Protein AF-A0A090TJP2-F1 (afdb_monomer_lite)

pLDDT: mean 79.15, std 11.75, range [49.56, 94.31]

Radius of gyration: 19.37 Å; chains: 1; bounding box: 48×30×48 Å

InterPro domains:
  IPR006512 YidE/YbjL duplication [PF06826] (15-102)
  IPR050144 AAE Transporter [PTHR30445] (20-100)

Foldseek 3Di:
DVVVLVVCLVPLPVLLVVLLVQQQVQQVDADPNDGNHSVNSSVVSSVVVQCCCCVVPVRRSDHPVVVCVVVVVVVVVVCCVVVVVVVVVVCVVCVVVVVVVD

Structure (mmCIF, N/CA/C/O backbone):
data_AF-A0A090TJP2-F1
#
_entry.id   AF-A0A090TJP2-F1
#
loop_
_atom_site.group_PDB
_atom_site.id
_atom_site.type_symbol
_atom_site.label_atom_id
_atom_site.label_alt_id
_atom_site.label_comp_id
_atom_site.label_asym_id
_atom_site.label_entity_id
_atom_site.label_seq_id
_atom_site.pdbx_PDB_ins_code
_atom_site.Cartn_x
_atom_site.Cartn_y
_atom_site.Cartn_z
_atom_site.occupancy
_atom_site.B_iso_or_equiv
_atom_site.auth_seq_id
_atom_site.auth_comp_id
_atom_site.auth_asym_id
_atom_site.auth_atom_id
_atom_site.pdbx_PDB_model_num
ATOM 1 N N . MET A 1 1 ? 14.218 1.163 -25.119 1.00 49.56 1 MET A N 1
ATOM 2 C CA . MET A 1 1 ? 13.094 0.816 -24.221 1.00 49.56 1 MET A CA 1
ATOM 3 C C . MET A 1 1 ? 13.210 -0.588 -23.622 1.00 49.56 1 MET A C 1
ATOM 5 O O . MET A 1 1 ? 12.781 -0.760 -22.498 1.00 49.56 1 MET A O 1
ATOM 9 N N . SER A 1 2 ? 13.852 -1.562 -24.282 1.00 53.84 2 SER A N 1
ATOM 10 C CA . SER A 1 2 ? 14.088 -2.923 -23.752 1.00 53.84 2 SER A CA 1
ATOM 11 C C . SER A 1 2 ? 15.147 -3.026 -22.637 1.00 53.84 2 SER A C 1
ATOM 13 O O . SER A 1 2 ? 15.060 -3.909 -21.793 1.00 53.84 2 SER A O 1
ATOM 15 N N . PHE A 1 3 ? 16.127 -2.114 -22.587 1.00 60.62 3 PHE A N 1
ATOM 16 C CA . PHE A 1 3 ? 17.208 -2.149 -21.587 1.00 60.62 3 PHE A CA 1
ATOM 17 C C . PHE A 1 3 ? 16.718 -1.899 -20.148 1.00 60.62 3 PHE A C 1
ATOM 19 O O . PHE A 1 3 ? 17.158 -2.570 -19.222 1.00 60.62 3 PHE A O 1
ATOM 26 N N . LEU A 1 4 ? 15.759 -0.979 -19.970 1.00 60.25 4 LEU A N 1
ATOM 27 C CA . LEU A 1 4 ? 15.164 -0.683 -18.661 1.00 60.25 4 LEU A CA 1
ATOM 28 C C . LEU A 1 4 ? 14.402 -1.884 -18.101 1.00 60.25 4 LEU A C 1
ATOM 30 O O . LEU A 1 4 ? 14.567 -2.201 -16.932 1.00 60.25 4 LEU A O 1
ATOM 34 N N . PHE A 1 5 ? 13.609 -2.565 -18.931 1.00 57.34 5 PHE A N 1
ATOM 35 C CA . PHE A 1 5 ? 12.828 -3.725 -18.498 1.00 57.34 5 PHE A CA 1
ATOM 36 C C . PHE A 1 5 ? 13.70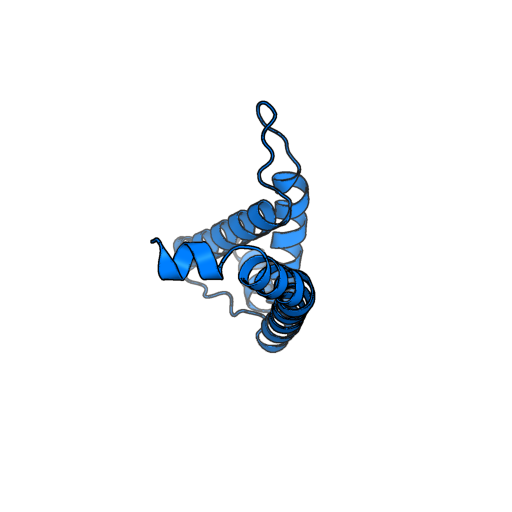2 -4.959 -18.226 1.00 57.34 5 PHE A C 1
ATOM 38 O O . PHE A 1 5 ? 13.422 -5.672 -17.268 1.00 57.34 5 PHE A O 1
ATOM 45 N N . ASN A 1 6 ? 14.800 -5.166 -18.966 1.00 59.91 6 ASN A N 1
ATOM 46 C CA . ASN A 1 6 ? 15.776 -6.219 -18.642 1.00 59.91 6 ASN A CA 1
ATOM 47 C C . ASN A 1 6 ? 16.484 -5.955 -17.303 1.00 59.91 6 ASN A C 1
ATOM 49 O O . ASN A 1 6 ? 16.563 -6.852 -16.471 1.00 59.91 6 ASN A O 1
ATOM 53 N N . TYR A 1 7 ? 16.910 -4.713 -17.046 1.00 60.44 7 TYR A N 1
ATOM 54 C CA . TYR A 1 7 ? 17.536 -4.349 -15.769 1.00 60.44 7 TYR A CA 1
ATOM 55 C C . TYR A 1 7 ? 16.562 -4.451 -14.580 1.00 60.44 7 TYR A C 1
ATOM 57 O O . TYR A 1 7 ? 16.959 -4.811 -13.471 1.00 60.44 7 TYR A O 1
ATOM 65 N N . LEU A 1 8 ? 15.275 -4.167 -14.817 1.00 58.81 8 LEU A N 1
ATOM 66 C CA . LEU A 1 8 ? 14.198 -4.321 -13.834 1.00 58.81 8 LEU A CA 1
ATOM 67 C C . LEU A 1 8 ? 13.869 -5.793 -13.551 1.00 58.81 8 LEU A C 1
ATOM 69 O O . LEU A 1 8 ? 13.530 -6.130 -12.422 1.00 58.81 8 LEU A O 1
ATOM 73 N N . SER A 1 9 ? 13.989 -6.656 -14.563 1.00 57.19 9 SER A N 1
ATOM 74 C CA . SER A 1 9 ? 13.794 -8.102 -14.425 1.00 57.19 9 SER A CA 1
ATOM 75 C C . SER A 1 9 ? 14.943 -8.772 -13.669 1.00 57.19 9 SER A C 1
ATOM 77 O O . SER A 1 9 ? 14.702 -9.730 -12.946 1.00 57.19 9 SER A O 1
ATOM 79 N N . GLU A 1 10 ? 16.175 -8.270 -13.801 1.00 65.12 10 GLU A N 1
ATOM 80 C CA . GLU A 1 10 ? 17.329 -8.748 -13.022 1.00 65.12 10 GLU A CA 1
ATOM 81 C C . GLU A 1 10 ? 17.327 -8.235 -11.573 1.00 65.12 10 GLU A C 1
ATOM 83 O O . GLU A 1 10 ? 17.953 -8.839 -10.705 1.00 65.12 10 GLU A O 1
ATOM 88 N N . ASN A 1 11 ? 16.620 -7.134 -11.286 1.00 70.94 11 ASN A N 1
ATOM 89 C CA . ASN A 1 11 ? 16.587 -6.513 -9.960 1.00 70.94 11 ASN A CA 1
ATOM 90 C C . ASN A 1 11 ? 15.148 -6.270 -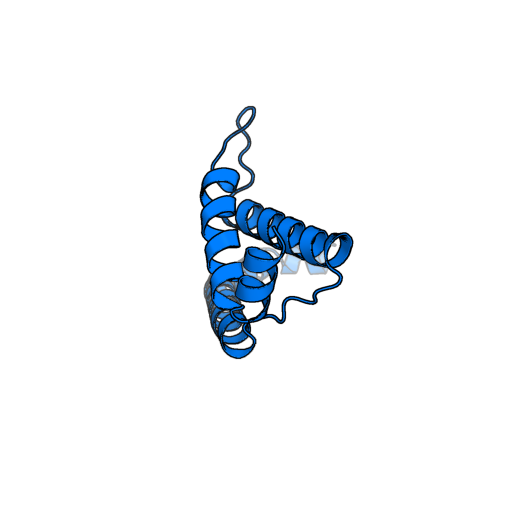9.462 1.00 70.94 11 ASN A C 1
ATOM 92 O O . ASN A 1 11 ? 14.663 -5.131 -9.492 1.00 70.94 11 ASN A O 1
ATOM 96 N N . PRO A 1 12 ? 14.494 -7.297 -8.888 1.00 73.69 12 PRO A N 1
ATOM 97 C CA . PRO A 1 12 ? 13.138 -7.209 -8.330 1.00 73.69 12 PRO A CA 1
ATOM 98 C C . PRO A 1 12 ? 12.936 -6.083 -7.300 1.00 73.69 12 PRO A C 1
ATOM 100 O O . PRO A 1 12 ? 11.849 -5.521 -7.156 1.00 73.69 12 PRO A O 1
ATOM 103 N N . PHE A 1 13 ? 14.004 -5.697 -6.598 1.00 78.19 13 PHE A N 1
ATOM 104 C CA . PHE A 1 13 ? 14.009 -4.574 -5.658 1.00 78.19 13 PHE A CA 1
ATOM 105 C C . PHE A 1 13 ? 13.707 -3.230 -6.315 1.00 78.19 13 PHE A C 1
ATOM 107 O O . PHE A 1 13 ? 12.998 -2.403 -5.743 1.00 78.19 13 PHE A O 1
ATOM 114 N N . VAL A 1 14 ? 14.229 -3.007 -7.521 1.00 79.38 14 VAL A N 1
ATOM 115 C CA . VAL A 1 14 ? 14.024 -1.753 -8.248 1.00 79.38 14 VAL A CA 1
ATOM 116 C C . VAL A 1 14 ? 12.563 -1.643 -8.668 1.00 79.38 14 VAL A C 1
ATOM 118 O O . VAL A 1 14 ? 11.978 -0.571 -8.541 1.00 79.38 14 VAL A O 1
ATOM 121 N N . PHE A 1 15 ? 11.942 -2.755 -9.073 1.00 79.31 15 PHE A N 1
ATOM 122 C CA . PHE A 1 15 ? 10.507 -2.808 -9.345 1.00 79.31 15 PHE A CA 1
ATOM 123 C C . PHE A 1 15 ? 9.672 -2.423 -8.113 1.00 79.31 15 PHE A C 1
ATOM 125 O O . PHE A 1 15 ? 8.785 -1.571 -8.205 1.00 79.31 15 PHE A O 1
ATOM 132 N N . LEU A 1 16 ? 9.989 -2.997 -6.948 1.00 83.94 16 LEU A N 1
ATOM 133 C CA . LEU A 1 16 ? 9.285 -2.719 -5.694 1.00 83.94 16 LEU A CA 1
ATOM 134 C C . LEU A 1 16 ? 9.418 -1.245 -5.279 1.00 83.94 16 LEU A C 1
ATOM 136 O O . LEU A 1 16 ? 8.419 -0.591 -4.977 1.00 83.94 16 LEU A O 1
ATOM 140 N N . ILE A 1 17 ? 10.632 -0.691 -5.321 1.00 86.38 17 ILE A N 1
ATOM 141 C CA . ILE A 1 17 ? 10.886 0.715 -4.977 1.00 86.38 17 ILE A CA 1
ATOM 142 C C . ILE A 1 17 ? 10.210 1.656 -5.978 1.00 86.38 17 ILE A C 1
ATOM 144 O O . ILE A 1 17 ? 9.646 2.666 -5.569 1.00 86.38 17 ILE A O 1
ATOM 148 N N . LEU A 1 18 ? 10.215 1.329 -7.272 1.00 86.69 18 LEU A N 1
ATOM 149 C CA . LEU A 1 18 ? 9.569 2.134 -8.309 1.00 86.69 18 LEU A CA 1
ATOM 150 C C . LEU A 1 18 ? 8.045 2.166 -8.132 1.00 86.69 18 LEU A C 1
ATOM 152 O O . LEU A 1 18 ? 7.435 3.234 -8.203 1.00 86.69 18 LEU A O 1
ATOM 156 N N . SER A 1 19 ? 7.445 1.010 -7.841 1.00 87.75 19 SER A N 1
ATOM 157 C CA . SER A 1 19 ? 6.024 0.897 -7.506 1.00 87.75 19 SER A CA 1
ATOM 158 C C . SER A 1 19 ? 5.659 1.771 -6.301 1.00 87.75 19 SER A C 1
ATOM 160 O O . SER A 1 19 ? 4.697 2.540 -6.355 1.00 87.75 19 SER A O 1
ATOM 162 N N . LEU A 1 20 ? 6.475 1.738 -5.240 1.00 89.50 20 LEU A N 1
ATOM 163 C CA . LEU A 1 20 ? 6.293 2.592 -4.064 1.00 89.50 20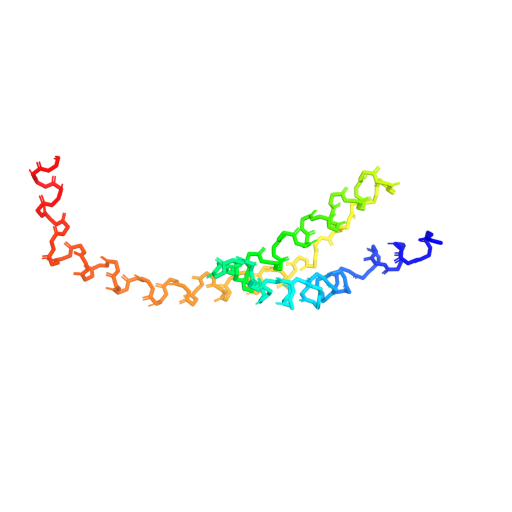 LEU A CA 1
ATOM 164 C C . LEU A 1 20 ? 6.472 4.080 -4.391 1.00 89.50 20 LEU A C 1
ATOM 166 O O . LEU A 1 20 ? 5.644 4.898 -3.993 1.00 89.50 20 LEU A O 1
ATOM 170 N N . ALA A 1 21 ? 7.523 4.433 -5.130 1.00 91.19 21 ALA A N 1
ATOM 171 C CA . ALA A 1 21 ? 7.866 5.812 -5.468 1.00 91.19 21 ALA A CA 1
ATOM 172 C C . ALA A 1 21 ? 6.776 6.496 -6.301 1.00 91.19 21 ALA A C 1
ATOM 174 O O . ALA A 1 21 ? 6.503 7.678 -6.103 1.00 91.19 21 ALA A O 1
ATOM 175 N N . ILE A 1 22 ? 6.137 5.754 -7.206 1.00 90.69 22 ILE A N 1
ATOM 176 C CA . ILE A 1 22 ? 5.060 6.264 -8.057 1.00 90.69 22 ILE A CA 1
ATOM 177 C C . ILE A 1 22 ? 3.710 6.174 -7.329 1.00 90.69 22 ILE A C 1
ATOM 179 O O . ILE A 1 22 ? 2.943 7.136 -7.303 1.00 90.69 22 ILE A O 1
ATOM 183 N N . GLY A 1 23 ? 3.415 5.045 -6.687 1.00 90.94 23 GLY A N 1
ATOM 184 C CA . GLY A 1 23 ? 2.119 4.799 -6.062 1.00 90.94 23 GLY A CA 1
ATOM 185 C C . GLY A 1 23 ? 1.867 5.558 -4.762 1.00 90.94 23 GLY A C 1
ATOM 186 O O . GLY A 1 23 ? 0.720 5.898 -4.480 1.00 90.94 23 GLY A O 1
ATOM 187 N N . TYR A 1 24 ? 2.906 5.892 -3.991 1.00 91.88 24 TYR A N 1
ATOM 188 C CA . TYR A 1 24 ? 2.763 6.679 -2.765 1.00 91.88 24 TYR A CA 1
ATOM 189 C C . TYR A 1 24 ? 2.223 8.099 -3.014 1.00 91.88 24 TYR A C 1
ATOM 191 O O . TYR A 1 24 ? 1.219 8.456 -2.387 1.00 91.88 24 TYR A O 1
ATOM 199 N N . PRO A 1 25 ? 2.812 8.921 -3.912 1.00 91.12 25 PRO A N 1
ATOM 200 C CA . PRO A 1 25 ? 2.255 10.233 -4.221 1.00 91.12 25 PRO A CA 1
ATOM 201 C C . PRO A 1 25 ? 0.892 10.112 -4.904 1.00 91.12 25 PRO A C 1
ATOM 203 O O . PRO A 1 25 ? -0.019 10.832 -4.509 1.00 91.12 25 PRO A O 1
ATOM 206 N N . LEU A 1 26 ? 0.709 9.165 -5.837 1.00 88.12 26 LEU A N 1
ATOM 207 C CA . LEU A 1 26 ? -0.580 8.925 -6.504 1.00 88.12 26 LEU A CA 1
ATOM 208 C C . LEU A 1 26 ? -1.702 8.585 -5.515 1.00 88.12 26 LEU A C 1
ATOM 210 O O . LEU A 1 26 ? -2.792 9.137 -5.618 1.00 88.12 26 LEU A O 1
ATOM 214 N N . GLY A 1 27 ? -1.436 7.734 -4.522 1.00 86.81 27 GLY A N 1
ATOM 215 C CA . GLY A 1 27 ? -2.414 7.362 -3.495 1.00 86.81 27 GLY A CA 1
ATOM 216 C C . GLY A 1 27 ? -2.798 8.510 -2.556 1.00 86.81 27 GLY A C 1
ATOM 217 O O . GLY A 1 27 ? -3.874 8.480 -1.957 1.00 86.81 27 GLY A O 1
ATOM 218 N N . ARG A 1 28 ? -1.947 9.541 -2.439 1.00 86.56 28 ARG A N 1
ATOM 219 C CA . ARG A 1 28 ? -2.258 10.777 -1.701 1.00 86.56 28 ARG A CA 1
ATOM 220 C C . ARG A 1 28 ? -3.023 11.808 -2.527 1.00 86.56 28 ARG A C 1
ATOM 222 O O . ARG A 1 28 ? -3.586 12.732 -1.937 1.00 86.56 28 ARG A O 1
ATOM 229 N N . ILE A 1 29 ? -3.052 11.683 -3.856 1.00 87.06 29 ILE A N 1
ATOM 230 C CA . ILE A 1 29 ? -3.835 12.592 -4.694 1.00 87.06 29 ILE A CA 1
ATOM 231 C C . ILE A 1 29 ? -5.304 12.424 -4.316 1.00 87.06 29 ILE A C 1
ATOM 233 O O . ILE A 1 29 ? -5.872 11.334 -4.355 1.00 87.06 29 ILE A O 1
ATOM 237 N N . THR A 1 30 ? -5.908 13.532 -3.902 1.00 81.56 30 THR A N 1
ATOM 238 C CA . THR A 1 30 ? -7.313 13.580 -3.512 1.00 81.56 30 THR A CA 1
ATOM 239 C C . THR A 1 30 ? -8.111 14.105 -4.691 1.00 81.56 30 THR A C 1
ATOM 241 O O . THR A 1 30 ? -7.883 15.223 -5.152 1.00 81.56 30 THR A O 1
ATOM 244 N N . VAL A 1 31 ? -9.060 13.310 -5.176 1.00 81.12 31 VAL A N 1
ATOM 245 C CA . VAL A 1 31 ? -9.964 13.698 -6.260 1.00 81.12 31 VAL A CA 1
ATOM 246 C C . VAL A 1 31 ? -11.362 13.836 -5.670 1.00 81.12 31 VAL A C 1
ATOM 248 O O . VAL A 1 31 ? -11.898 12.894 -5.095 1.00 81.12 31 VAL A O 1
ATOM 251 N N . LYS A 1 32 ? -11.962 15.027 -5.791 1.00 80.31 32 LYS A N 1
ATOM 252 C CA . LYS A 1 32 ? -13.321 15.327 -5.287 1.00 80.31 32 LYS A CA 1
ATOM 253 C C . LYS A 1 32 ? -13.536 15.001 -3.795 1.00 80.31 32 LYS A C 1
ATOM 255 O O . LYS A 1 32 ? -14.618 14.585 -3.399 1.00 80.31 32 LYS A O 1
ATOM 260 N N . GLY A 1 33 ? -12.508 15.190 -2.967 1.00 83.12 33 GLY A N 1
ATOM 261 C CA . GLY A 1 33 ? -12.575 14.938 -1.520 1.00 83.12 33 GLY A CA 1
ATOM 262 C C . GLY A 1 33 ? -12.369 13.476 -1.108 1.00 83.12 33 GLY A C 1
ATOM 263 O O . GLY A 1 33 ? -12.335 13.191 0.084 1.00 83.12 33 GLY A O 1
ATOM 264 N N . VAL A 1 34 ? -12.174 12.562 -2.065 1.00 83.25 34 VAL A N 1
ATOM 265 C CA . VAL A 1 34 ? -11.841 11.157 -1.805 1.00 83.25 34 VAL A CA 1
ATOM 266 C C . VAL A 1 34 ? -10.387 10.912 -2.204 1.00 83.25 34 VAL A C 1
ATOM 268 O O . VAL A 1 34 ? -9.958 11.283 -3.297 1.00 83.25 34 VAL A O 1
ATOM 271 N N . SER A 1 35 ? -9.614 10.300 -1.309 1.00 82.25 35 SER A N 1
ATOM 272 C CA . SER A 1 35 ? -8.264 9.816 -1.610 1.00 82.25 35 SER A CA 1
ATOM 273 C C . SER A 1 35 ? -8.287 8.296 -1.697 1.00 82.25 35 SER A C 1
ATOM 275 O O . SER A 1 35 ? -9.038 7.644 -0.972 1.00 82.25 35 SER A O 1
ATOM 277 N N . LEU A 1 36 ? -7.470 7.730 -2.585 1.00 82.06 36 LEU A N 1
ATOM 278 C CA . LEU A 1 36 ? -7.317 6.276 -2.686 1.00 82.06 36 LEU A CA 1
ATOM 279 C C . LEU A 1 36 ? -6.648 5.691 -1.434 1.00 82.06 36 LEU A C 1
ATOM 281 O O . LEU A 1 36 ? -6.863 4.532 -1.095 1.00 82.06 36 LEU A O 1
ATOM 285 N N . GLY A 1 37 ? -5.845 6.497 -0.740 1.00 87.94 37 GLY A N 1
ATOM 286 C CA . GLY A 1 37 ? -4.966 6.034 0.319 1.00 87.94 37 GLY A CA 1
ATOM 287 C C . GLY A 1 37 ? -3.638 5.555 -0.260 1.00 87.94 37 GLY A C 1
ATOM 288 O O . GLY A 1 37 ? -3.558 5.011 -1.363 1.00 87.94 37 GLY A O 1
ATOM 289 N N . THR A 1 38 ? -2.563 5.773 0.494 1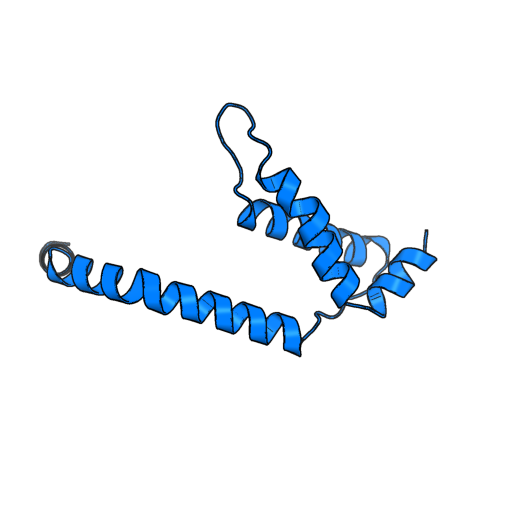.00 89.19 38 THR A N 1
ATOM 290 C CA . THR A 1 38 ? -1.197 5.452 0.058 1.00 89.19 38 THR A CA 1
ATOM 291 C C . THR A 1 38 ? -1.025 3.968 -0.245 1.00 89.19 38 THR A C 1
ATOM 293 O O . THR A 1 38 ? -0.394 3.635 -1.238 1.00 89.19 38 THR A O 1
ATOM 296 N N . THR A 1 39 ? -1.632 3.088 0.554 1.00 89.81 39 THR A N 1
ATOM 297 C CA . THR A 1 39 ? -1.560 1.628 0.389 1.00 89.81 39 THR A CA 1
ATOM 298 C C . THR A 1 39 ? -2.243 1.146 -0.891 1.00 89.81 39 THR A C 1
ATOM 300 O O . THR A 1 39 ? -1.645 0.394 -1.662 1.00 89.81 39 THR A O 1
ATOM 303 N N . ALA A 1 40 ? -3.470 1.602 -1.159 1.00 89.88 40 ALA A N 1
ATOM 304 C CA . ALA A 1 40 ? -4.194 1.238 -2.376 1.00 89.88 40 ALA A CA 1
ATOM 305 C C . ALA A 1 40 ? -3.518 1.821 -3.626 1.00 89.88 40 ALA A C 1
ATOM 307 O O . ALA A 1 40 ? -3.401 1.129 -4.635 1.00 89.88 40 ALA A O 1
ATOM 308 N N . GLY A 1 41 ? -3.009 3.057 -3.546 1.00 90.81 41 GLY A N 1
ATOM 309 C CA . GLY A 1 41 ? -2.246 3.685 -4.627 1.00 90.81 41 GLY A CA 1
ATOM 310 C C . GLY A 1 41 ? -0.983 2.903 -4.994 1.00 90.81 41 GLY A C 1
ATOM 311 O O . GLY A 1 41 ? -0.758 2.620 -6.169 1.00 90.81 41 GLY A O 1
ATOM 312 N N . THR A 1 42 ? -0.195 2.478 -3.999 1.00 91.25 42 THR A N 1
ATOM 313 C CA . THR A 1 42 ? 0.987 1.627 -4.226 1.00 91.25 42 THR A CA 1
ATOM 314 C C . THR A 1 42 ? 0.637 0.265 -4.809 1.00 91.25 42 THR A C 1
ATOM 316 O O . THR A 1 42 ? 1.333 -0.208 -5.704 1.00 91.25 42 THR A O 1
ATOM 319 N N . LEU A 1 43 ? -0.468 -0.344 -4.372 1.00 90.06 43 LEU A N 1
ATOM 320 C CA . LEU A 1 43 ? -0.910 -1.637 -4.892 1.00 90.06 43 LEU A CA 1
ATOM 321 C C . LEU A 1 43 ? -1.334 -1.538 -6.367 1.00 90.06 43 LEU A C 1
ATOM 323 O O . LEU A 1 43 ? -0.881 -2.325 -7.192 1.00 90.06 43 LEU A O 1
ATOM 327 N N . ILE A 1 44 ? -2.162 -0.546 -6.712 1.00 90.94 44 ILE A N 1
ATOM 328 C CA . ILE A 1 44 ? -2.667 -0.347 -8.079 1.00 90.94 44 ILE A CA 1
ATOM 329 C C . ILE A 1 44 ? -1.521 -0.082 -9.054 1.00 90.94 44 ILE A C 1
ATOM 331 O O . ILE A 1 44 ? -1.493 -0.662 -10.138 1.00 90.94 44 ILE A O 1
ATOM 335 N N . VAL A 1 45 ? -0.557 0.757 -8.670 1.00 91.06 45 VAL A N 1
ATOM 336 C CA . VAL A 1 45 ? 0.618 1.034 -9.504 1.00 91.06 45 VAL A CA 1
ATOM 337 C C . VAL A 1 45 ? 1.477 -0.215 -9.682 1.00 91.06 45 VAL A C 1
ATOM 339 O O . VAL A 1 45 ? 1.865 -0.512 -10.809 1.00 91.06 45 VAL A O 1
ATOM 342 N N . GLY A 1 46 ? 1.724 -0.985 -8.618 1.00 88.69 46 GLY A N 1
ATOM 343 C CA . GLY A 1 46 ? 2.464 -2.245 -8.710 1.00 88.69 46 GLY A CA 1
ATOM 344 C C . GLY A 1 46 ? 1.802 -3.252 -9.651 1.00 88.69 46 GLY A C 1
ATOM 345 O O . GLY A 1 46 ? 2.467 -3.815 -10.517 1.00 88.69 46 GLY A O 1
ATOM 346 N N . VAL A 1 47 ? 0.480 -3.416 -9.549 1.00 87.75 47 VAL A N 1
ATOM 347 C CA . VAL A 1 47 ? -0.300 -4.290 -10.441 1.00 87.75 47 VAL A CA 1
ATOM 348 C C . VAL A 1 47 ? -0.260 -3.784 -11.883 1.00 87.75 47 VAL A C 1
ATOM 350 O O . VAL A 1 47 ? -0.042 -4.572 -12.800 1.00 87.75 47 VAL A O 1
ATOM 353 N N . ALA A 1 48 ? -0.414 -2.477 -12.108 1.00 87.88 48 ALA A N 1
ATOM 354 C CA . ALA A 1 48 ? -0.336 -1.892 -13.444 1.00 87.88 48 ALA A CA 1
ATOM 355 C C . ALA A 1 48 ? 1.051 -2.097 -14.080 1.00 87.88 48 ALA A C 1
ATOM 357 O O . ALA A 1 48 ? 1.145 -2.482 -15.246 1.00 87.88 48 ALA A O 1
ATOM 358 N N . LEU A 1 49 ? 2.132 -1.901 -13.319 1.00 83.00 49 LEU A N 1
ATOM 359 C CA . LEU A 1 49 ? 3.502 -2.143 -13.782 1.00 83.00 49 LEU A CA 1
ATOM 360 C C . LEU A 1 49 ? 3.760 -3.633 -14.067 1.00 83.00 49 LEU A C 1
ATOM 362 O O . LEU A 1 49 ? 4.375 -3.964 -15.079 1.00 83.00 49 LEU A O 1
ATOM 366 N N . ALA A 1 50 ? 3.247 -4.541 -13.234 1.00 80.25 50 ALA A N 1
ATOM 367 C CA . ALA A 1 50 ? 3.373 -5.983 -13.453 1.00 80.25 50 ALA A CA 1
ATOM 368 C C . ALA A 1 50 ? 2.609 -6.443 -14.708 1.00 80.25 50 ALA A C 1
ATOM 370 O O . ALA A 1 50 ? 3.163 -7.146 -15.553 1.00 80.25 50 ALA A O 1
ATOM 371 N N . LEU A 1 51 ? 1.354 -6.004 -14.870 1.00 80.88 51 LEU A N 1
ATOM 372 C CA . LEU A 1 51 ? 0.516 -6.348 -16.024 1.00 80.88 51 LEU A CA 1
ATOM 373 C C . LEU A 1 51 ? 1.078 -5.780 -17.329 1.00 80.88 51 LEU A C 1
ATOM 375 O O . LEU A 1 51 ? 1.072 -6.467 -18.350 1.00 80.88 51 LEU A O 1
ATOM 379 N N . THR A 1 52 ? 1.585 -4.545 -17.304 1.00 74.81 52 THR A N 1
ATOM 380 C CA . THR A 1 52 ? 2.235 -3.944 -18.478 1.00 74.81 52 THR A CA 1
ATOM 381 C C . THR A 1 52 ? 3.542 -4.657 -18.829 1.00 74.81 52 THR A C 1
ATOM 383 O O . THR A 1 52 ? 3.769 -4.918 -20.008 1.00 74.81 52 THR A O 1
ATOM 386 N N . SER A 1 53 ? 4.358 -5.069 -17.850 1.00 70.94 53 SER A N 1
ATOM 387 C CA . SER A 1 53 ? 5.562 -5.879 -18.103 1.00 70.94 53 SER A CA 1
ATOM 388 C C . SER A 1 53 ? 5.228 -7.247 -18.705 1.00 70.94 53 SER A C 1
ATOM 390 O O . SER A 1 53 ? 5.863 -7.676 -19.669 1.00 70.94 53 SER A O 1
ATOM 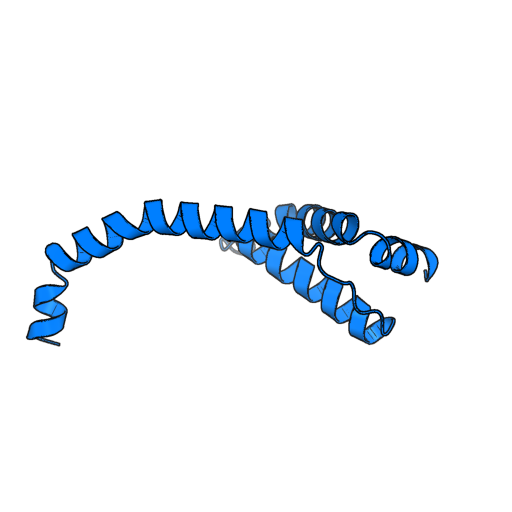392 N N . PHE A 1 54 ? 4.192 -7.909 -18.188 1.00 71.12 54 PHE A N 1
ATOM 393 C CA . PHE A 1 54 ? 3.764 -9.216 -18.677 1.00 71.12 54 PHE A CA 1
ATOM 394 C C . PHE A 1 54 ? 3.187 -9.134 -20.099 1.00 71.12 54 PHE A C 1
ATOM 396 O O . PHE A 1 54 ? 3.573 -9.909 -20.968 1.00 71.12 54 PHE A O 1
ATOM 403 N N . SER A 1 55 ? 2.301 -8.165 -20.349 1.00 62.19 55 SER A N 1
ATOM 404 C CA . SER A 1 55 ? 1.588 -8.012 -21.624 1.00 62.19 55 SER A CA 1
ATOM 405 C C . SER A 1 55 ? 2.470 -7.466 -22.754 1.00 62.19 55 SER A C 1
ATOM 407 O O . SER A 1 55 ? 2.338 -7.892 -23.898 1.00 62.19 55 SER A O 1
ATOM 409 N N . VAL A 1 56 ? 3.392 -6.541 -22.454 1.00 58.38 56 VAL A N 1
ATOM 410 C CA . VAL A 1 56 ? 4.221 -5.879 -23.480 1.00 58.38 56 VAL A CA 1
ATOM 411 C C . VAL A 1 56 ? 5.541 -6.613 -23.728 1.00 58.38 56 VAL A C 1
ATOM 413 O O . VAL A 1 56 ? 6.015 -6.627 -24.861 1.00 58.38 56 VAL A O 1
ATOM 416 N N . TYR A 1 57 ? 6.138 -7.226 -22.701 1.00 57.16 57 TYR A N 1
ATOM 417 C CA . TYR A 1 57 ? 7.490 -7.793 -22.798 1.00 57.16 57 TYR A CA 1
ATOM 418 C C . TYR A 1 57 ? 7.559 -9.303 -22.545 1.00 57.16 57 TYR A C 1
ATOM 420 O O . TYR A 1 57 ? 8.622 -9.886 -22.732 1.00 57.16 57 TYR A O 1
ATOM 428 N N . GLY A 1 58 ? 6.465 -9.954 -22.126 1.00 57.69 58 GLY A N 1
ATOM 429 C CA . GLY A 1 58 ? 6.462 -11.387 -21.798 1.00 57.69 58 GLY A CA 1
ATOM 430 C C . GLY A 1 58 ? 7.372 -11.756 -20.618 1.00 57.69 58 GLY A C 1
ATOM 431 O O . GLY A 1 58 ? 7.592 -12.936 -20.351 1.00 57.69 58 GLY A O 1
ATOM 432 N N . LEU A 1 59 ? 7.908 -10.756 -19.912 1.00 60.34 59 LEU A N 1
ATOM 433 C CA . LEU A 1 59 ? 8.820 -10.928 -18.792 1.00 60.34 59 LEU A CA 1
ATOM 434 C C . LEU A 1 59 ? 8.006 -11.081 -17.513 1.00 60.34 59 LEU A C 1
ATOM 436 O O . LEU A 1 59 ? 7.267 -10.175 -17.111 1.00 60.34 59 LEU A O 1
ATOM 440 N N . LYS A 1 60 ? 8.167 -12.231 -16.860 1.00 59.97 60 LYS A N 1
ATOM 441 C CA . LYS A 1 60 ? 7.743 -12.405 -15.475 1.00 59.97 60 LYS A CA 1
ATOM 442 C C . LYS A 1 60 ? 8.787 -11.727 -14.603 1.00 59.97 60 LYS A C 1
ATOM 444 O O . LYS A 1 60 ? 9.884 -12.246 -14.446 1.00 59.97 60 LYS A O 1
ATOM 449 N N . ILE A 1 61 ? 8.444 -10.560 -14.071 1.00 64.38 61 ILE A N 1
ATOM 450 C CA . ILE A 1 61 ? 9.220 -9.969 -12.985 1.00 64.38 61 ILE A CA 1
ATOM 451 C C . ILE A 1 61 ? 9.008 -10.890 -11.788 1.00 64.38 61 ILE A C 1
ATOM 453 O O . ILE A 1 61 ? 7.898 -10.969 -11.260 1.00 64.38 61 ILE A O 1
ATOM 457 N N . GLU A 1 62 ? 10.040 -11.646 -11.427 1.00 61.66 62 GLU A N 1
ATOM 458 C CA . GLU A 1 62 ? 10.009 -12.441 -10.208 1.00 61.66 62 GLU A CA 1
ATOM 459 C C . GLU A 1 62 ? 9.937 -11.493 -9.015 1.00 61.66 62 GLU A C 1
ATOM 461 O O . GLU A 1 62 ? 10.590 -10.448 -8.979 1.00 61.66 62 GLU A O 1
ATOM 466 N N . GLU A 1 63 ? 9.086 -11.825 -8.053 1.00 66.25 63 GLU A N 1
ATOM 467 C CA . GLU A 1 63 ? 9.003 -11.059 -6.822 1.00 66.25 63 GLU A CA 1
ATOM 468 C C . GLU A 1 63 ? 10.318 -11.183 -6.037 1.00 66.25 63 GLU A C 1
ATOM 470 O O . GLU A 1 63 ? 10.967 -12.233 -6.080 1.00 66.25 63 GLU A O 1
ATOM 475 N N . PRO A 1 64 ? 10.742 -10.141 -5.298 1.00 68.12 64 PRO A N 1
ATOM 476 C CA . PRO A 1 64 ? 11.868 -10.254 -4.379 1.00 68.12 64 PRO A CA 1
ATOM 477 C C . PRO A 1 64 ? 11.463 -11.169 -3.212 1.00 68.12 64 PRO A C 1
ATOM 479 O O . PRO A 1 64 ? 11.113 -10.669 -2.148 1.00 68.12 64 PRO A O 1
ATOM 482 N N . GLY A 1 65 ? 11.476 -12.492 -3.419 1.00 75.00 65 GLY A N 1
ATOM 483 C CA . GLY A 1 65 ? 10.789 -13.489 -2.584 1.00 75.00 65 GLY A CA 1
ATOM 484 C C . GLY A 1 65 ? 10.985 -13.282 -1.085 1.00 75.00 65 GLY A C 1
ATOM 485 O O . GLY A 1 65 ? 10.044 -12.945 -0.377 1.00 75.00 65 GLY A O 1
ATOM 486 N N . LEU A 1 66 ? 12.233 -13.334 -0.609 1.00 82.94 66 LEU 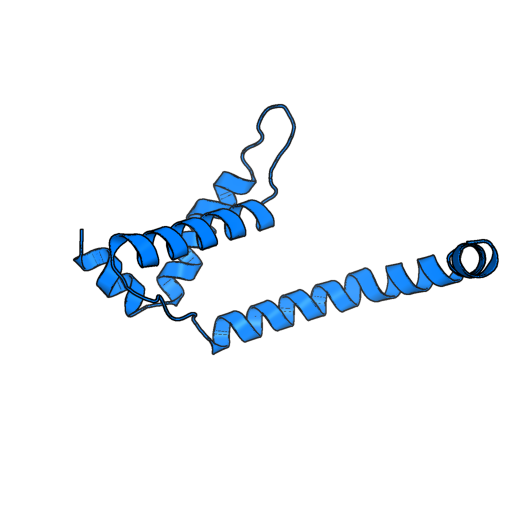A N 1
ATOM 487 C CA . LEU A 1 66 ? 12.535 -13.176 0.820 1.00 82.94 66 LEU A CA 1
ATOM 488 C C . LEU A 1 66 ? 12.082 -11.823 1.395 1.00 82.94 66 LEU A C 1
ATOM 490 O O . LEU A 1 66 ? 11.663 -11.735 2.546 1.00 82.94 66 LEU A O 1
ATOM 494 N N . VAL A 1 67 ? 12.192 -10.748 0.617 1.00 82.62 67 VAL A N 1
ATOM 495 C CA . VAL A 1 67 ? 11.885 -9.401 1.109 1.00 82.62 67 VAL A CA 1
ATOM 496 C C . VAL A 1 67 ? 10.390 -9.136 1.068 1.00 82.62 67 VAL A C 1
ATOM 498 O O . VAL A 1 67 ? 9.854 -8.605 2.034 1.00 82.62 67 VAL A O 1
ATOM 501 N N . SER A 1 68 ? 9.701 -9.561 0.012 1.00 82.75 68 SER A N 1
ATOM 502 C CA . SER A 1 68 ? 8.240 -9.534 -0.040 1.00 82.75 68 SER A CA 1
ATOM 503 C C . SER A 1 68 ? 7.653 -10.296 1.151 1.00 82.75 68 SER A C 1
ATOM 505 O O . SER A 1 68 ? 6.838 -9.742 1.889 1.00 82.75 68 SER A O 1
ATOM 507 N N . ASP A 1 69 ? 8.171 -11.498 1.423 1.00 88.44 69 ASP A N 1
ATOM 508 C CA . ASP A 1 69 ? 7.729 -12.344 2.530 1.00 88.44 69 ASP A CA 1
ATOM 509 C C . ASP A 1 69 ? 7.944 -11.688 3.894 1.00 88.44 69 ASP A C 1
ATOM 511 O O . ASP A 1 69 ? 7.001 -11.577 4.677 1.00 88.44 69 ASP A O 1
ATOM 515 N N . ILE A 1 70 ? 9.153 -11.193 4.188 1.00 92.44 70 ILE A N 1
ATOM 516 C CA . ILE A 1 70 ? 9.443 -10.554 5.481 1.00 92.44 70 ILE A CA 1
ATOM 517 C C . ILE A 1 70 ? 8.545 -9.331 5.696 1.00 92.44 70 ILE A C 1
ATOM 519 O O . ILE A 1 70 ? 7.952 -9.180 6.766 1.00 92.44 70 ILE A O 1
ATOM 523 N N . PHE A 1 71 ? 8.409 -8.458 4.695 1.00 88.69 71 PHE A N 1
ATOM 524 C CA . PHE A 1 71 ? 7.596 -7.248 4.825 1.00 88.69 71 PHE A CA 1
ATOM 525 C C . PHE A 1 71 ? 6.102 -7.570 4.941 1.00 88.69 71 PHE A C 1
ATOM 527 O O . PHE A 1 71 ? 5.410 -6.945 5.749 1.00 88.69 71 PHE A O 1
ATOM 534 N N . LEU A 1 72 ? 5.606 -8.564 4.197 1.00 90.00 72 LEU A N 1
ATOM 535 C CA . LEU A 1 72 ? 4.231 -9.044 4.308 1.00 90.00 72 LEU A CA 1
ATOM 536 C C . LEU A 1 72 ? 3.968 -9.650 5.690 1.00 90.00 72 LEU A C 1
ATOM 538 O O . LEU A 1 72 ? 2.965 -9.313 6.317 1.00 90.00 72 LEU A O 1
ATOM 542 N N . MET A 1 73 ? 4.879 -10.480 6.205 1.00 93.75 73 MET A N 1
ATOM 543 C CA . MET A 1 73 ? 4.779 -11.057 7.548 1.00 93.75 73 MET A CA 1
ATOM 544 C C . MET A 1 73 ? 4.782 -9.970 8.623 1.00 93.75 73 MET A C 1
ATOM 546 O O . MET A 1 73 ? 3.937 -9.996 9.517 1.00 93.75 73 MET A O 1
ATOM 550 N N . MET A 1 74 ? 5.667 -8.973 8.522 1.00 93.00 74 MET A N 1
ATOM 551 C CA . MET A 1 74 ? 5.683 -7.825 9.437 1.00 93.00 74 MET A CA 1
ATOM 552 C C . MET A 1 74 ? 4.376 -7.024 9.373 1.00 93.00 74 MET A C 1
ATOM 554 O O . MET A 1 74 ? 3.837 -6.642 10.413 1.00 93.00 74 MET A O 1
ATOM 558 N N . PHE A 1 75 ? 3.841 -6.795 8.172 1.00 90.56 75 PHE A N 1
ATOM 559 C CA . PHE A 1 75 ? 2.565 -6.110 7.966 1.00 90.56 75 PHE A CA 1
ATOM 560 C C . PHE A 1 75 ? 1.388 -6.891 8.566 1.00 90.56 75 PHE A C 1
ATOM 562 O O . PHE A 1 75 ? 0.611 -6.332 9.344 1.00 90.56 75 PHE A O 1
ATOM 569 N N . MET A 1 76 ? 1.282 -8.190 8.269 1.00 92.88 76 MET A N 1
ATOM 570 C CA . MET A 1 76 ? 0.250 -9.074 8.817 1.00 92.88 76 MET A CA 1
ATOM 571 C C . MET A 1 76 ? 0.341 -9.171 10.341 1.00 92.88 76 MET A C 1
ATOM 573 O O . MET A 1 76 ? -0.684 -9.101 11.017 1.00 92.88 76 MET A O 1
ATOM 577 N N . TYR A 1 77 ? 1.550 -9.264 10.895 1.00 94.31 77 TYR A N 1
ATOM 578 C CA . TYR A 1 77 ? 1.779 -9.284 12.338 1.00 94.31 77 TYR A CA 1
ATOM 579 C C . TYR A 1 77 ? 1.327 -7.980 13.009 1.00 94.31 77 TYR A C 1
ATOM 581 O O . TYR A 1 77 ? 0.580 -8.007 13.989 1.00 94.31 77 TYR A O 1
ATOM 589 N N . ALA A 1 78 ? 1.713 -6.827 12.453 1.00 91.38 78 ALA A N 1
ATOM 590 C CA . ALA A 1 78 ? 1.311 -5.521 12.970 1.00 91.38 78 ALA A CA 1
ATOM 591 C C . ALA A 1 78 ? -0.215 -5.324 12.935 1.00 91.38 78 ALA A C 1
ATOM 593 O O . ALA A 1 78 ? -0.801 -4.837 13.906 1.00 91.38 78 ALA A O 1
ATOM 594 N N . ILE A 1 79 ? -0.876 -5.739 11.847 1.00 89.62 79 ILE A N 1
ATOM 595 C CA . ILE A 1 79 ? -2.342 -5.726 11.752 1.00 89.62 79 ILE A CA 1
ATOM 596 C C . ILE A 1 79 ? -2.956 -6.674 12.778 1.00 89.62 79 ILE A C 1
ATOM 598 O O . ILE A 1 79 ? -3.876 -6.267 13.484 1.00 89.62 79 ILE A O 1
ATOM 602 N N . GLY A 1 80 ? -2.442 -7.898 12.901 1.00 90.00 80 GLY A N 1
ATOM 603 C CA . GLY A 1 80 ? -2.936 -8.894 13.849 1.00 90.00 80 GLY A CA 1
ATOM 604 C C . GLY A 1 80 ? -2.907 -8.387 15.290 1.00 90.00 80 GLY A C 1
ATOM 605 O O . GLY A 1 80 ? -3.907 -8.485 15.996 1.00 90.00 80 GLY A O 1
ATOM 606 N N . MET A 1 81 ? -1.811 -7.750 15.710 1.00 90.88 81 MET A N 1
ATOM 607 C CA . MET A 1 81 ? -1.706 -7.164 17.051 1.00 90.88 81 MET A CA 1
ATOM 608 C C . MET A 1 81 ? -2.618 -5.952 17.265 1.00 90.88 81 MET A C 1
ATOM 610 O O . MET A 1 81 ? -3.124 -5.763 18.367 1.00 90.88 81 MET A O 1
ATOM 614 N N . LYS A 1 82 ? -2.833 -5.114 16.241 1.00 88.19 82 LYS A N 1
ATOM 615 C CA . LYS A 1 82 ? -3.686 -3.919 16.354 1.00 88.19 82 LYS A CA 1
ATOM 616 C C . LYS A 1 82 ? -5.174 -4.271 16.331 1.00 88.19 82 LYS A C 1
ATOM 618 O O . LYS A 1 82 ? -5.945 -3.766 17.141 1.00 88.19 82 LYS A O 1
ATOM 623 N N . VAL A 1 83 ? -5.576 -5.115 15.385 1.00 86.50 83 VAL A N 1
ATOM 624 C CA . VAL A 1 83 ? -6.977 -5.467 15.130 1.00 86.50 83 VAL A CA 1
ATOM 625 C C . VAL A 1 83 ? -7.436 -6.610 16.033 1.00 86.50 83 VAL A C 1
ATOM 627 O O . VAL A 1 83 ? -8.609 -6.649 16.381 1.00 86.50 83 VAL A O 1
ATOM 630 N N . GLY A 1 84 ? -6.537 -7.491 16.485 1.00 85.62 84 GLY A N 1
ATOM 631 C CA . GLY A 1 84 ? -6.863 -8.622 17.358 1.00 85.62 84 GLY A CA 1
ATOM 632 C C . GLY A 1 84 ? -7.620 -8.209 18.626 1.00 85.62 84 GLY A C 1
ATOM 633 O O . GLY A 1 84 ? -8.789 -8.570 18.766 1.00 85.62 84 GLY A O 1
ATOM 634 N N . PRO A 1 85 ? -7.036 -7.398 19.528 1.00 87.50 85 PRO A N 1
ATOM 635 C CA . PRO A 1 85 ? -7.719 -6.954 20.743 1.00 87.50 85 PRO A CA 1
ATOM 636 C C . PRO A 1 85 ? -9.018 -6.195 20.452 1.00 87.50 85 PRO A C 1
ATOM 638 O O . PRO A 1 85 ? -10.002 -6.347 21.174 1.00 87.50 85 PRO A O 1
ATOM 641 N N . GLN A 1 86 ? -9.049 -5.401 19.377 1.00 86.88 86 GLN A N 1
ATOM 642 C CA . GLN A 1 86 ? -10.231 -4.639 18.972 1.00 86.88 86 GLN A CA 1
ATOM 643 C C . GLN A 1 86 ? -11.372 -5.551 18.492 1.00 86.88 86 GLN A C 1
ATOM 645 O O . GLN A 1 86 ? -12.528 -5.318 18.834 1.00 86.88 86 GLN A O 1
ATOM 650 N N . PHE A 1 87 ? -11.054 -6.621 17.763 1.00 82.75 87 PHE A N 1
ATOM 651 C CA . PHE A 1 87 ? -12.014 -7.631 17.333 1.00 82.75 87 PHE A CA 1
ATOM 652 C C . PHE A 1 87 ? -12.586 -8.408 18.526 1.00 82.75 87 PHE A C 1
ATOM 654 O O . PHE A 1 87 ? -13.802 -8.464 18.688 1.00 82.75 87 PHE A O 1
ATOM 661 N N . PHE A 1 88 ? -11.732 -8.940 19.409 1.00 85.62 88 PHE A N 1
ATOM 662 C CA . PHE A 1 88 ? -12.184 -9.709 20.577 1.00 85.62 88 PHE A CA 1
ATOM 663 C C . PHE A 1 88 ? -12.964 -8.855 21.585 1.00 85.62 88 PHE A C 1
ATOM 665 O O . PHE A 1 88 ? -13.980 -9.303 22.111 1.00 85.62 88 PHE A O 1
ATOM 672 N N . SER A 1 89 ? -12.537 -7.613 21.835 1.00 84.06 89 SER A N 1
ATOM 673 C CA . SER A 1 89 ? -13.280 -6.692 22.709 1.00 84.06 89 SER A CA 1
ATOM 674 C C . SER A 1 89 ? -14.621 -6.263 22.109 1.00 84.06 89 SER A C 1
ATOM 676 O O . SER A 1 89 ? -15.596 -6.136 22.849 1.00 84.06 89 SER A O 1
ATOM 678 N N . GLY A 1 90 ? -14.701 -6.094 20.785 1.00 83.19 90 GLY A N 1
ATOM 679 C CA . GLY A 1 90 ? -15.963 -5.880 20.075 1.00 83.19 90 GLY A CA 1
ATOM 680 C C . GLY A 1 90 ? -16.897 -7.088 20.179 1.00 83.19 90 GLY A C 1
ATOM 681 O O . GLY A 1 90 ? -18.076 -6.932 20.498 1.00 83.19 90 GLY A O 1
ATOM 682 N N . LEU A 1 91 ? -16.359 -8.300 20.006 1.00 83.06 91 LEU A N 1
ATOM 683 C CA . LEU A 1 91 ? -17.122 -9.539 20.142 1.00 83.06 91 LEU A CA 1
ATOM 684 C C . LEU A 1 91 ? -17.666 -9.712 21.571 1.00 83.06 91 LEU A C 1
ATOM 686 O O . LEU A 1 91 ? -18.838 -10.029 21.751 1.00 83.06 91 LEU A O 1
ATOM 690 N N . ALA A 1 92 ? -16.847 -9.420 22.584 1.00 80.62 92 ALA A N 1
ATOM 691 C CA . ALA A 1 92 ? -17.236 -9.511 23.989 1.00 80.62 92 ALA A CA 1
ATOM 692 C C . ALA A 1 92 ? -18.275 -8.457 24.416 1.00 80.62 92 ALA A C 1
ATOM 694 O O . ALA A 1 92 ? -19.082 -8.731 25.298 1.00 80.62 92 ALA A O 1
ATOM 695 N N . ARG A 1 93 ? -18.259 -7.252 23.826 1.00 74.81 93 ARG A N 1
ATOM 696 C CA . ARG A 1 93 ? -19.175 -6.154 24.198 1.00 74.81 93 ARG A CA 1
ATOM 697 C C . ARG A 1 93 ? -20.537 -6.183 23.507 1.00 74.81 93 ARG A C 1
ATOM 699 O O . ARG A 1 93 ? -21.435 -5.494 23.972 1.00 74.81 93 ARG A O 1
ATOM 706 N N . GLY A 1 94 ? -20.684 -6.914 22.409 1.00 72.31 94 GLY A N 1
ATOM 707 C CA . GLY A 1 94 ? -21.953 -6.967 21.673 1.00 72.31 94 GLY A CA 1
ATOM 708 C C . GLY A 1 94 ? -22.012 -8.007 20.559 1.00 72.31 94 GLY A C 1
ATOM 709 O O . GLY A 1 94 ? -23.072 -8.234 19.993 1.00 72.31 94 GLY A O 1
ATOM 710 N N . GLY A 1 95 ? -20.902 -8.677 20.242 1.00 69.12 95 GLY A N 1
ATOM 711 C CA . GLY A 1 95 ? -20.891 -9.749 19.248 1.00 69.12 95 GLY A CA 1
ATOM 712 C C . GLY A 1 95 ? -21.631 -11.010 19.686 1.00 69.12 95 GLY A C 1
ATOM 713 O O . GLY A 1 95 ? -22.171 -11.701 18.831 1.00 69.12 95 GLY A O 1
ATOM 714 N N . LEU A 1 96 ? -21.713 -11.293 20.991 1.00 70.19 96 LEU A N 1
ATOM 715 C CA . LEU A 1 96 ? -22.553 -12.388 21.490 1.00 70.19 96 LEU A CA 1
ATOM 716 C C . LEU A 1 96 ? -24.040 -12.137 21.204 1.00 70.19 96 LEU A C 1
ATOM 718 O O . LEU A 1 96 ? -24.722 -13.064 20.782 1.00 70.19 96 LEU A O 1
ATOM 722 N N . ASP A 1 97 ? -24.517 -10.895 21.317 1.00 70.38 97 ASP A N 1
ATOM 723 C CA . ASP A 1 97 ? -25.899 -10.550 20.964 1.00 70.38 97 ASP A CA 1
ATOM 724 C C . ASP A 1 97 ? -26.148 -10.712 19.457 1.00 70.38 97 ASP A C 1
ATOM 726 O O . ASP A 1 97 ? -27.189 -11.224 19.063 1.00 70.38 97 ASP A O 1
ATOM 730 N N . PHE A 1 98 ? -25.173 -10.376 18.604 1.00 69.88 98 PHE A N 1
ATOM 731 C CA . PHE A 1 98 ? -25.263 -10.624 17.158 1.00 69.88 98 PHE A CA 1
ATOM 732 C C . PHE A 1 98 ? -25.266 -12.112 16.784 1.00 69.88 98 PHE A C 1
ATOM 734 O O . PHE A 1 98 ? -25.883 -12.471 15.790 1.00 69.88 98 PHE A O 1
ATOM 741 N N . VAL A 1 99 ? -24.584 -12.974 17.543 1.00 72.12 99 VAL A N 1
ATOM 742 C CA . VAL A 1 99 ? -24.557 -14.430 17.293 1.00 72.12 99 VAL A CA 1
ATOM 743 C C . VAL A 1 99 ? -25.811 -15.124 17.831 1.00 72.12 99 VAL A C 1
ATOM 745 O O . VAL A 1 99 ? -26.206 -16.159 17.306 1.00 72.12 99 VAL A O 1
ATOM 748 N N . VAL A 1 100 ? -26.422 -14.584 18.889 1.00 72.31 100 VAL A N 1
ATOM 749 C CA . VAL A 1 100 ? -27.599 -15.179 19.543 1.00 72.31 100 VAL A CA 1
ATOM 750 C C . VAL A 1 100 ? -28.919 -14.665 18.954 1.00 72.31 100 VAL A C 1
ATOM 752 O O . VAL A 1 100 ? -29.900 -15.405 18.951 1.00 72.31 100 VAL A O 1
ATOM 755 N N . ILE A 1 101 ? -28.965 -13.415 18.482 1.00 71.75 101 ILE A N 1
ATOM 756 C CA . ILE A 1 101 ? -30.175 -12.774 17.928 1.00 71.75 101 ILE A CA 1
ATOM 757 C C . ILE A 1 101 ? -30.151 -12.736 16.386 1.00 71.75 101 ILE A C 1
ATOM 759 O O . ILE A 1 101 ? -31.207 -12.577 15.771 1.00 71.75 101 ILE A O 1
ATOM 763 N N . GLY A 1 102 ? -28.970 -12.863 15.769 1.00 57.72 102 GLY A N 1
ATOM 764 C CA . GLY A 1 102 ? -28.787 -12.933 14.313 1.00 57.72 102 GLY A CA 1
ATOM 765 C C . GLY A 1 102 ? -29.023 -14.311 13.710 1.00 57.72 102 GLY A C 1
ATOM 766 O O . GLY A 1 102 ? -28.960 -15.318 14.449 1.00 57.72 102 GLY A O 1
#

Organism: NCBI:txid990268

Secondary structure (DSSP, 8-state):
-HHHHHHHHH-HHHHHHHHHHHHHHHHH-EETTEE--HHHHHHHHHHHHHHHHHHHH-------HHHHHHHHHHHHHHHHHHHHHHHHHHIIIIIHHHHHH-

Sequence (102 aa):
MSFLFNYLSENPFVFLILSLAIGYPLGRITVKGVSLGTTAGTLIVGVALALTSFSVYGLKIEEPGLVSDIFLMMFMYAIGMKVGPQFFSGLARGGLDFVVIG